Protein AF-A0A6C8WJD5-F1 (afdb_monomer_lite)

Foldseek 3Di:
DDDPDDPPPPPPPCPVVNVVVVVVVVVVVVVVLPDADEDDPDDDDPPVDDDPPDPPCPPVNVCVVCVVVVHHHDDD

pLDDT: mean 70.56, std 15.04, range [40.09, 92.12]

Secondary structure (DSSP, 8-state):
---------------HHHHHHHHHHHHHHHHHHH-EEPPPSS-----SSS-TTS----HHHHHHHHHHTT-EE---

Radius of gyration: 25.71 Å; chains: 1; bounding box: 65×33×61 Å

Structure (mmCIF, N/CA/C/O backbone):
data_AF-A0A6C8WJD5-F1
#
_entry.id   AF-A0A6C8WJD5-F1
#
loop_
_atom_site.group_PDB
_atom_site.id
_atom_site.type_symbol
_atom_site.label_atom_id
_atom_site.label_alt_id
_atom_site.label_comp_id
_atom_site.label_asym_id
_atom_site.label_entity_id
_atom_site.label_seq_id
_atom_site.pdbx_PDB_ins_code
_atom_site.Cartn_x
_atom_site.Cartn_y
_atom_site.Cartn_z
_atom_site.occupancy
_atom_site.B_iso_or_equiv
_atom_site.auth_seq_id
_atom_site.auth_comp_id
_atom_site.auth_asym_id
_atom_site.auth_atom_id
_atom_site.pdbx_PDB_model_num
ATOM 1 N N . MET A 1 1 ? 35.118 -24.219 -45.777 1.00 40.09 1 MET A N 1
ATOM 2 C CA . MET A 1 1 ? 35.279 -23.437 -44.535 1.00 40.09 1 MET A CA 1
ATOM 3 C C . MET A 1 1 ? 33.926 -22.843 -44.196 1.00 40.09 1 MET A C 1
ATOM 5 O O . MET A 1 1 ? 33.500 -21.919 -44.870 1.00 40.09 1 MET A O 1
ATOM 9 N N . ALA A 1 2 ? 33.208 -23.452 -43.254 1.00 46.56 2 ALA A N 1
ATOM 10 C CA . ALA A 1 2 ? 31.922 -22.959 -42.772 1.00 46.56 2 ALA A CA 1
ATOM 11 C C . ALA A 1 2 ? 32.140 -22.421 -41.357 1.00 46.56 2 ALA A C 1
ATOM 13 O O . ALA A 1 2 ? 32.513 -23.178 -40.467 1.00 46.56 2 ALA A O 1
ATOM 14 N N . GLY A 1 3 ? 31.963 -21.115 -41.186 1.00 44.62 3 GLY A N 1
ATOM 15 C CA . GLY A 1 3 ? 32.023 -20.431 -39.900 1.00 44.62 3 GLY A CA 1
ATOM 16 C C . GLY A 1 3 ? 30.815 -19.519 -39.773 1.00 44.62 3 GLY A C 1
ATOM 17 O O . GLY A 1 3 ? 30.949 -18.307 -39.854 1.00 44.62 3 GLY A O 1
ATOM 18 N N . TRP A 1 4 ? 29.630 -20.115 -39.651 1.00 57.97 4 TRP A N 1
ATOM 19 C CA . TRP A 1 4 ? 28.432 -19.420 -39.188 1.00 57.97 4 TRP A CA 1
ATOM 20 C C . TRP A 1 4 ? 28.391 -19.633 -37.677 1.00 57.97 4 TRP A C 1
ATOM 22 O O . TRP A 1 4 ? 27.919 -20.662 -37.204 1.00 57.97 4 TRP A O 1
ATOM 32 N N . GLY A 1 5 ? 29.010 -18.725 -36.931 1.00 54.44 5 GLY A N 1
ATOM 33 C CA . GLY A 1 5 ? 29.125 -18.817 -35.480 1.00 54.44 5 GLY A CA 1
ATOM 34 C C . GLY A 1 5 ? 29.107 -17.420 -34.894 1.00 54.44 5 GLY A C 1
ATOM 35 O O . GLY A 1 5 ? 30.128 -16.742 -34.875 1.00 54.44 5 GLY A O 1
ATOM 36 N N . GLY A 1 6 ? 27.926 -16.987 -34.476 1.00 56.50 6 GLY A N 1
ATOM 37 C CA . GLY A 1 6 ? 27.716 -15.666 -33.908 1.00 56.50 6 GLY A CA 1
ATOM 38 C C . GLY A 1 6 ? 26.244 -15.317 -33.954 1.00 56.50 6 GLY A C 1
ATOM 39 O O . GLY A 1 6 ? 25.823 -14.507 -34.772 1.00 56.50 6 GLY A O 1
ATOM 40 N N . GLU A 1 7 ? 25.458 -15.966 -33.100 1.00 56.62 7 GLU A N 1
ATOM 41 C CA . GLU A 1 7 ? 24.174 -15.426 -32.674 1.00 56.62 7 GLU A CA 1
ATOM 42 C C . GLU A 1 7 ? 24.473 -14.065 -32.038 1.00 56.62 7 GLU A C 1
ATOM 44 O O . GLU A 1 7 ? 24.958 -13.977 -30.911 1.00 56.62 7 GLU A O 1
ATOM 49 N N . PHE A 1 8 ? 24.307 -12.993 -32.813 1.00 51.56 8 PHE A N 1
ATOM 50 C CA . PHE A 1 8 ? 24.349 -11.639 -32.288 1.00 51.56 8 PHE A CA 1
ATOM 51 C C . PHE A 1 8 ? 23.040 -11.469 -31.524 1.00 51.56 8 PHE A C 1
ATOM 53 O O . PHE A 1 8 ? 22.028 -11.043 -32.080 1.00 51.56 8 PHE A O 1
ATOM 60 N N . ILE A 1 9 ? 23.034 -11.897 -30.261 1.00 62.38 9 ILE A N 1
ATOM 61 C CA . ILE A 1 9 ? 21.983 -11.527 -29.323 1.00 62.38 9 ILE A CA 1
ATOM 62 C C . ILE A 1 9 ? 22.158 -10.021 -29.164 1.00 62.38 9 ILE A C 1
ATOM 64 O O . ILE A 1 9 ? 23.029 -9.556 -28.430 1.00 62.38 9 ILE A O 1
ATOM 68 N N . GLY A 1 10 ? 21.430 -9.265 -29.984 1.00 54.88 10 GLY A N 1
ATOM 69 C CA . GLY A 1 10 ? 21.376 -7.820 -29.909 1.00 54.88 10 GLY A CA 1
ATOM 70 C C . GLY A 1 10 ? 20.827 -7.463 -28.542 1.00 54.88 10 GLY A C 1
ATOM 71 O O . GLY A 1 10 ? 19.616 -7.433 -28.344 1.00 54.88 10 GLY A O 1
ATOM 72 N N . LEU A 1 11 ? 21.726 -7.23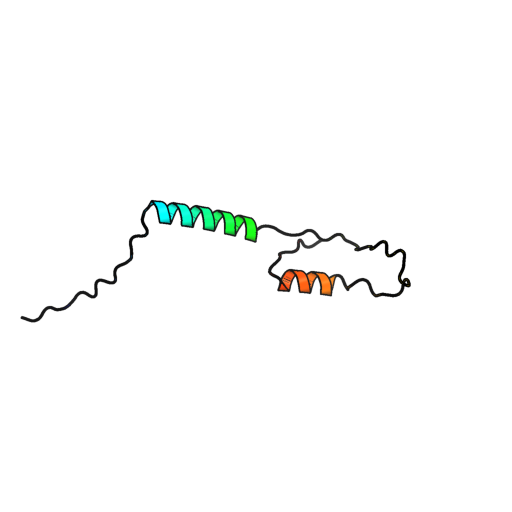8 -27.588 1.00 58.94 11 LEU A N 1
ATOM 73 C CA . LEU A 1 11 ? 21.431 -6.449 -26.414 1.00 58.94 11 LEU A CA 1
ATOM 74 C C . LEU A 1 11 ? 21.097 -5.071 -26.977 1.00 58.94 11 LEU A C 1
ATOM 76 O O . LEU A 1 11 ? 22.000 -4.340 -27.381 1.00 58.94 11 LEU A O 1
ATOM 80 N N . TYR A 1 12 ? 19.806 -4.787 -27.144 1.00 58.41 12 TYR A N 1
ATOM 81 C CA . TYR A 1 12 ? 19.346 -3.451 -27.483 1.00 58.41 12 TYR A CA 1
ATOM 82 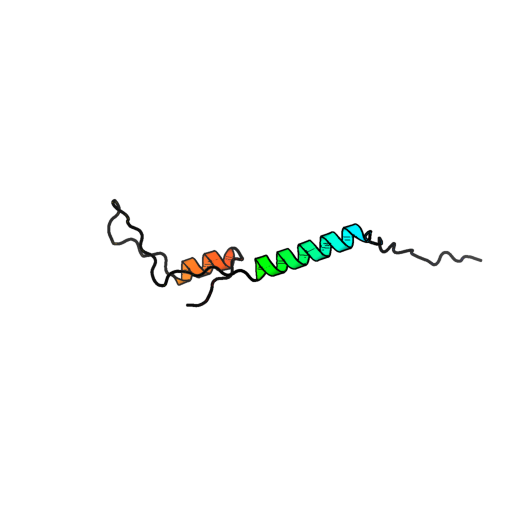C C . TYR A 1 12 ? 19.971 -2.528 -26.436 1.00 58.41 12 TYR A C 1
ATOM 84 O O . TYR A 1 12 ? 19.645 -2.626 -25.253 1.00 58.41 12 TYR A O 1
ATOM 92 N N . LEU A 1 13 ? 20.965 -1.742 -26.860 1.00 59.06 13 LEU A N 1
ATOM 93 C CA . LEU A 1 13 ? 21.509 -0.655 -26.066 1.00 59.06 13 LEU A CA 1
ATOM 94 C C . LEU A 1 13 ? 20.317 0.271 -25.877 1.00 59.06 13 LEU A C 1
ATOM 96 O O . LEU A 1 13 ? 19.885 0.906 -26.834 1.00 59.06 13 LEU A O 1
ATOM 100 N N . ILE A 1 14 ? 19.706 0.219 -24.699 1.00 62.44 14 ILE A N 1
ATOM 101 C CA . ILE A 1 14 ? 18.696 1.190 -24.307 1.00 62.44 14 ILE A CA 1
ATOM 102 C C . ILE A 1 14 ? 19.395 2.543 -24.473 1.00 62.44 14 ILE A C 1
ATOM 104 O O . ILE A 1 14 ? 20.462 2.730 -23.881 1.00 62.44 14 ILE A O 1
ATOM 108 N N . ASP A 1 15 ? 18.879 3.417 -25.342 1.00 70.25 15 ASP A N 1
ATOM 109 C CA . ASP A 1 15 ? 19.488 4.729 -25.586 1.00 70.25 15 ASP A CA 1
ATOM 110 C C . ASP A 1 15 ? 19.687 5.428 -24.224 1.00 70.25 15 ASP A C 1
ATOM 112 O O . ASP A 1 15 ? 18.847 5.279 -23.333 1.00 70.25 15 ASP A O 1
ATOM 116 N N . ASP A 1 16 ? 20.792 6.155 -24.009 1.00 68.38 16 ASP A N 1
ATOM 117 C CA . ASP A 1 16 ? 21.129 6.730 -22.687 1.00 68.38 16 ASP A CA 1
ATOM 118 C C . ASP A 1 16 ? 19.964 7.552 -22.076 1.00 68.38 16 ASP A C 1
ATOM 120 O O . ASP A 1 16 ? 19.760 7.565 -20.859 1.00 68.38 16 ASP A O 1
ATOM 124 N N . ASP A 1 17 ? 19.134 8.163 -22.928 1.00 68.19 17 ASP A N 1
ATOM 125 C CA . ASP A 1 17 ? 17.901 8.866 -22.554 1.00 68.19 17 ASP A CA 1
ATOM 126 C C . ASP A 1 17 ? 16.791 7.935 -22.030 1.00 68.19 17 ASP A C 1
ATOM 128 O O . ASP A 1 17 ? 16.068 8.271 -21.088 1.00 68.19 17 ASP A O 1
ATOM 132 N N . GLU A 1 18 ? 16.631 6.752 -22.623 1.00 70.31 18 GLU A N 1
ATOM 133 C CA . GLU A 1 18 ? 15.686 5.740 -22.152 1.00 70.31 18 GLU A CA 1
ATOM 134 C C . GLU A 1 18 ? 16.140 5.135 -20.819 1.00 70.31 18 GLU A C 1
ATOM 136 O O . GLU A 1 18 ? 15.300 4.913 -19.945 1.00 70.31 18 GLU A O 1
ATOM 141 N N . GLN A 1 19 ? 17.449 4.962 -20.603 1.00 70.38 19 GLN A N 1
ATOM 142 C CA . GLN A 1 19 ? 17.978 4.540 -19.300 1.00 70.38 19 GLN A CA 1
ATOM 143 C C . GLN A 1 19 ? 17.731 5.588 -18.211 1.00 70.38 19 GLN A C 1
ATOM 145 O O . GLN A 1 19 ? 17.328 5.232 -17.105 1.00 70.38 19 GLN A O 1
ATOM 150 N N . CYS A 1 20 ? 17.888 6.878 -18.527 1.00 78.81 20 CYS A N 1
ATOM 151 C CA . CYS A 1 20 ? 17.578 7.966 -17.596 1.00 78.81 20 CYS A CA 1
ATOM 152 C C . CYS A 1 20 ? 16.105 7.922 -17.147 1.00 78.81 20 CYS A C 1
ATOM 154 O O . CYS A 1 20 ? 15.798 7.976 -15.956 1.00 78.81 20 CYS A O 1
ATOM 156 N N . ARG A 1 21 ? 15.185 7.707 -18.096 1.00 82.75 21 ARG A N 1
ATOM 157 C CA . ARG A 1 21 ? 13.746 7.581 -17.812 1.00 82.75 21 ARG A CA 1
ATOM 158 C C . ARG A 1 21 ? 13.404 6.345 -16.984 1.00 82.75 21 ARG A C 1
ATOM 160 O O . ARG A 1 21 ? 12.480 6.406 -16.176 1.00 82.75 21 ARG A O 1
ATOM 167 N N . VAL A 1 22 ? 14.104 5.227 -17.188 1.00 85.44 22 VAL A N 1
ATOM 168 C CA . VAL A 1 22 ? 13.924 4.019 -16.368 1.00 85.44 22 VAL A CA 1
ATOM 169 C C . VAL A 1 22 ? 14.342 4.295 -14.926 1.00 85.44 22 VAL A C 1
ATOM 171 O O . VAL A 1 22 ? 13.545 4.036 -14.029 1.00 85.44 22 VAL A O 1
ATOM 174 N N . CYS A 1 23 ? 15.509 4.907 -14.705 1.00 83.31 23 CYS A N 1
ATOM 175 C CA . CYS A 1 23 ? 15.976 5.264 -13.362 1.00 83.31 23 CYS A CA 1
ATOM 176 C C . CYS A 1 23 ? 14.981 6.173 -12.620 1.00 83.31 23 CYS A C 1
ATOM 178 O O . CYS A 1 23 ? 14.605 5.884 -11.486 1.00 83.31 23 CYS A O 1
ATOM 180 N N . GLU A 1 24 ? 14.486 7.235 -13.266 1.00 86.25 24 GLU A N 1
ATOM 181 C CA . GLU A 1 24 ? 13.493 8.142 -12.664 1.00 86.25 24 GLU A CA 1
ATOM 182 C C . GLU A 1 24 ? 12.185 7.421 -12.291 1.00 86.25 24 GLU A C 1
ATOM 184 O O . GLU A 1 24 ? 11.552 7.714 -11.270 1.00 86.25 24 GLU A O 1
ATOM 189 N N . LEU A 1 25 ? 11.752 6.470 -13.123 1.00 91.31 25 LEU A N 1
ATOM 190 C CA . LEU A 1 25 ? 10.561 5.667 -12.857 1.00 91.31 25 LEU A CA 1
ATOM 191 C C . LEU A 1 25 ? 10.785 4.685 -11.708 1.00 91.31 25 LEU A C 1
ATOM 193 O O . LEU A 1 25 ? 9.891 4.540 -10.877 1.00 91.31 25 LEU A O 1
ATOM 197 N N . GLU A 1 26 ? 11.947 4.042 -11.635 1.00 90.62 26 GLU A N 1
ATOM 198 C CA . GLU A 1 26 ? 12.310 3.139 -10.540 1.00 90.62 26 GLU A CA 1
ATOM 199 C C . GLU A 1 26 ? 12.370 3.876 -9.200 1.00 90.62 26 GLU A C 1
ATOM 201 O O . GLU A 1 26 ? 11.791 3.404 -8.220 1.00 90.62 26 GLU A O 1
ATOM 206 N N . GLU A 1 27 ? 12.969 5.069 -9.158 1.00 91.19 27 GLU A N 1
ATOM 207 C CA . GLU A 1 27 ? 12.981 5.916 -7.959 1.00 91.19 27 GLU A CA 1
ATOM 208 C C . GLU A 1 27 ? 11.561 6.284 -7.514 1.00 91.19 27 GLU A C 1
ATOM 210 O O . GLU A 1 27 ? 11.210 6.176 -6.336 1.00 91.19 27 GLU A O 1
ATOM 215 N N . ARG A 1 28 ? 10.701 6.661 -8.465 1.00 92.12 28 ARG A N 1
ATOM 216 C CA . ARG A 1 28 ? 9.311 7.020 -8.176 1.00 92.12 28 ARG A CA 1
ATOM 217 C C . ARG A 1 28 ? 8.467 5.814 -7.757 1.00 92.12 28 ARG A C 1
ATOM 219 O O . ARG A 1 28 ? 7.582 5.961 -6.913 1.00 92.12 28 ARG A O 1
ATOM 226 N N . ILE A 1 29 ? 8.722 4.630 -8.313 1.00 91.81 29 ILE A N 1
ATOM 227 C CA . ILE A 1 29 ? 8.105 3.376 -7.859 1.00 91.81 29 ILE A CA 1
ATOM 228 C C . ILE A 1 29 ? 8.550 3.082 -6.428 1.00 91.81 29 ILE A C 1
ATOM 230 O O . ILE A 1 29 ? 7.692 2.840 -5.583 1.00 91.81 29 ILE A O 1
ATOM 234 N N . ALA A 1 30 ? 9.845 3.189 -6.124 1.00 89.44 30 ALA A N 1
ATOM 235 C CA . ALA A 1 30 ? 10.367 2.973 -4.779 1.00 89.44 30 ALA A CA 1
ATOM 236 C C . ALA A 1 30 ? 9.746 3.943 -3.757 1.00 89.44 30 ALA A C 1
ATOM 238 O O . ALA A 1 30 ? 9.360 3.525 -2.662 1.00 89.44 30 ALA A O 1
ATOM 239 N N . GLU A 1 31 ? 9.571 5.218 -4.121 1.00 89.88 31 GLU A N 1
ATOM 240 C CA . GLU A 1 31 ? 8.868 6.196 -3.284 1.00 89.88 31 GLU A CA 1
ATOM 241 C C . GLU A 1 31 ? 7.413 5.773 -3.028 1.00 89.88 31 GLU A C 1
ATOM 243 O O . GLU A 1 31 ? 6.954 5.759 -1.884 1.00 89.88 31 GLU A O 1
ATOM 248 N N . LEU A 1 32 ? 6.677 5.394 -4.078 1.00 88.44 32 LEU A N 1
ATOM 249 C CA . LEU A 1 32 ? 5.277 4.980 -3.965 1.00 88.44 32 LEU A CA 1
ATOM 250 C C . LEU A 1 32 ? 5.116 3.689 -3.158 1.00 88.44 32 LEU A C 1
ATOM 252 O O . LEU A 1 32 ? 4.198 3.592 -2.343 1.00 88.44 32 LEU A O 1
ATOM 256 N N . GLU A 1 33 ? 6.016 2.726 -3.335 1.00 88.44 33 GLU A N 1
ATOM 257 C CA . GLU A 1 33 ? 6.037 1.485 -2.569 1.00 88.44 33 GLU A CA 1
ATOM 258 C C . GLU A 1 33 ? 6.399 1.715 -1.102 1.00 88.44 33 GLU A C 1
ATOM 260 O O . GLU A 1 33 ? 5.970 0.944 -0.244 1.00 88.44 33 GLU A O 1
ATOM 265 N N . ALA A 1 34 ? 7.169 2.753 -0.772 1.00 88.44 34 ALA A N 1
ATOM 266 C CA . ALA A 1 34 ? 7.500 3.097 0.609 1.00 88.44 34 ALA A CA 1
ATOM 267 C C . ALA A 1 34 ? 6.349 3.797 1.358 1.00 88.44 34 ALA A C 1
ATOM 269 O O . ALA A 1 34 ? 6.373 3.859 2.588 1.00 88.44 34 ALA A O 1
ATOM 270 N N . ARG A 1 35 ? 5.333 4.319 0.657 1.00 89.38 35 ARG A N 1
ATOM 271 C CA . ARG A 1 35 ? 4.209 5.024 1.293 1.00 89.38 35 ARG A CA 1
ATOM 272 C C . ARG A 1 35 ? 3.304 4.061 2.056 1.00 89.38 35 ARG A C 1
ATOM 274 O O . ARG A 1 35 ? 2.894 3.017 1.556 1.00 89.38 35 ARG A O 1
ATOM 281 N N . GLU A 1 36 ? 2.918 4.475 3.259 1.00 89.38 36 GLU A N 1
ATOM 282 C CA . GLU A 1 36 ? 1.998 3.733 4.119 1.00 89.38 36 GLU A CA 1
ATOM 283 C C . GLU A 1 36 ? 0.788 4.584 4.500 1.00 89.38 36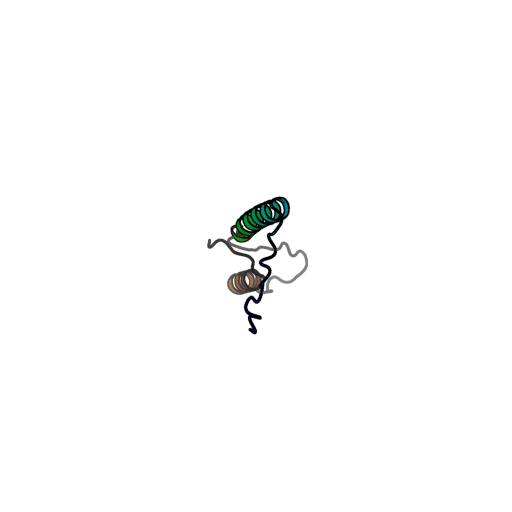 GLU A C 1
ATOM 285 O O . GLU A 1 36 ? 0.891 5.789 4.739 1.00 89.38 36 GLU A O 1
ATOM 290 N N . VAL A 1 37 ? -0.373 3.943 4.613 1.00 83.00 37 VAL A N 1
ATOM 291 C CA . VAL A 1 37 ? -1.590 4.573 5.125 1.00 83.00 37 VAL A CA 1
ATOM 292 C C . VAL A 1 37 ? -1.673 4.353 6.633 1.00 83.00 37 VAL A C 1
ATOM 294 O O . VAL A 1 37 ? -1.550 3.228 7.121 1.00 83.00 37 VAL A O 1
ATOM 297 N N . THR A 1 38 ? -1.906 5.427 7.387 1.00 81.62 38 THR A N 1
ATOM 298 C CA . THR A 1 38 ? -2.174 5.344 8.829 1.00 81.62 38 THR A CA 1
ATOM 299 C C . THR A 1 38 ? -3.674 5.226 9.050 1.00 81.62 38 THR A C 1
ATOM 301 O O . THR A 1 38 ? -4.435 6.091 8.622 1.00 81.62 38 THR A O 1
ATOM 304 N N . LEU A 1 39 ? -4.102 4.153 9.714 1.00 75.00 39 LEU A N 1
ATOM 305 C CA . LEU A 1 39 ? -5.505 3.972 10.069 1.00 75.00 39 LEU A CA 1
ATOM 306 C C . LEU A 1 39 ? -5.773 4.552 11.458 1.00 75.00 39 LEU A C 1
ATOM 308 O O . LEU A 1 39 ? -4.994 4.286 12.377 1.00 75.00 39 LEU A O 1
ATOM 312 N N . PRO A 1 40 ? -6.882 5.285 11.651 1.00 70.19 40 PRO A N 1
ATOM 313 C CA . PRO A 1 40 ? -7.266 5.741 12.974 1.00 70.19 40 PRO A CA 1
ATOM 314 C C . PRO A 1 40 ? -7.495 4.546 13.922 1.00 70.19 40 PRO A C 1
ATOM 316 O O . PRO A 1 40 ? -7.845 3.438 13.491 1.00 70.19 40 PRO A O 1
ATOM 319 N N . PRO A 1 41 ? -7.290 4.739 15.237 1.00 65.69 41 PRO A N 1
ATOM 320 C CA . PRO A 1 41 ? -7.449 3.677 16.224 1.00 65.69 41 PRO A CA 1
ATOM 321 C C . PRO A 1 41 ? -8.875 3.110 16.248 1.00 65.69 41 PRO A C 1
ATOM 323 O O . PRO A 1 41 ? -9.029 1.894 16.383 1.00 65.69 41 PRO A O 1
ATOM 326 N N . THR A 1 42 ? -9.864 3.972 16.012 1.00 62.84 42 THR A N 1
ATOM 327 C CA . THR A 1 42 ? -11.304 3.699 15.971 1.00 62.84 42 THR A CA 1
ATOM 328 C C . THR A 1 42 ? -11.911 4.414 14.769 1.00 62.84 42 THR A C 1
ATOM 330 O O . THR A 1 42 ? -11.675 5.607 14.586 1.00 62.84 42 THR A O 1
ATOM 333 N N . PHE A 1 43 ? -12.686 3.692 13.960 1.00 60.09 43 PHE A N 1
ATOM 334 C CA . PHE A 1 43 ? -13.497 4.273 12.893 1.00 60.09 43 PHE A CA 1
ATOM 335 C C . PHE A 1 43 ? -14.887 4.565 13.457 1.00 60.09 43 PHE A C 1
ATOM 337 O O . PHE A 1 43 ? -15.532 3.654 13.969 1.00 60.09 43 PHE A O 1
ATOM 344 N N . TRP A 1 44 ? -15.336 5.813 13.362 1.00 50.94 44 TRP A N 1
ATOM 345 C CA . TRP A 1 44 ? -16.707 6.208 13.672 1.00 50.94 44 TRP A CA 1
ATOM 346 C C . TRP A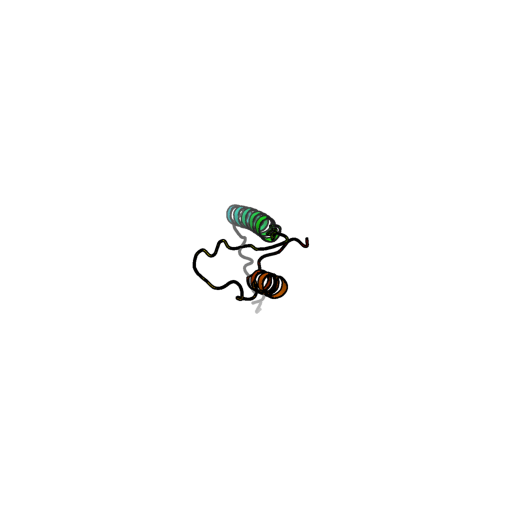 1 44 ? -17.312 6.812 12.409 1.00 50.94 44 TRP A C 1
ATOM 348 O O . TRP A 1 44 ? -16.721 7.718 11.825 1.00 50.94 44 TRP A O 1
ATOM 358 N N . TYR A 1 45 ? -18.458 6.291 11.979 1.00 55.38 45 TYR A N 1
ATOM 359 C CA . TYR A 1 45 ? -19.323 6.991 11.037 1.00 55.38 45 TYR A CA 1
ATOM 360 C C . TYR A 1 45 ? -20.399 7.715 11.842 1.00 55.38 45 TYR A C 1
ATOM 362 O O . TYR A 1 45 ? -21.048 7.098 12.689 1.00 55.38 45 TYR A O 1
ATOM 370 N N . GLU A 1 46 ? -20.616 8.995 11.554 1.00 53.31 46 GLU A N 1
ATOM 371 C CA . GLU A 1 46 ? -21.891 9.647 11.849 1.00 53.31 46 GLU A CA 1
ATOM 372 C C . GLU A 1 46 ? -22.912 9.092 10.846 1.00 53.31 46 GLU A C 1
ATOM 374 O O . GLU A 1 46 ? -23.053 9.579 9.728 1.00 53.31 46 GLU A O 1
ATOM 379 N N . HIS A 1 47 ? -23.543 7.970 11.193 1.00 55.66 47 HIS A N 1
ATOM 380 C CA . HIS A 1 47 ? -24.743 7.515 10.502 1.00 55.66 47 HIS A CA 1
ATOM 381 C C . HIS A 1 47 ? -25.934 8.193 11.175 1.00 55.66 47 HIS A C 1
ATOM 383 O O . HIS A 1 47 ? -26.336 7.763 12.255 1.00 55.66 47 HIS A O 1
ATOM 389 N N . ASP A 1 48 ? -26.501 9.221 10.545 1.00 52.41 48 ASP A N 1
ATOM 390 C CA . ASP A 1 48 ? -27.747 9.830 11.033 1.00 52.41 48 ASP A CA 1
ATOM 391 C C . ASP A 1 48 ? -28.948 8.861 10.943 1.00 52.41 48 ASP A C 1
ATOM 393 O O . ASP A 1 48 ? -29.900 9.002 11.707 1.00 52.41 48 ASP A O 1
ATOM 397 N N . ASP A 1 49 ? -28.886 7.803 10.117 1.00 57.31 49 ASP A N 1
ATOM 398 C CA . ASP A 1 49 ? -30.115 7.092 9.721 1.00 57.31 49 ASP A CA 1
ATOM 399 C C . ASP A 1 49 ? -30.145 5.565 9.927 1.00 57.31 49 ASP A C 1
ATOM 401 O O . ASP A 1 49 ? -31.162 4.944 9.615 1.00 57.31 49 ASP A O 1
ATOM 405 N N . LEU A 1 50 ? -29.093 4.903 10.434 1.00 49.22 50 LEU A N 1
ATOM 406 C CA . LEU A 1 50 ? -29.131 3.439 10.626 1.00 49.22 50 LEU A CA 1
ATOM 407 C C . LEU A 1 50 ? -28.819 2.991 12.057 1.00 49.22 50 LEU A C 1
ATOM 409 O O . LEU A 1 50 ? -27.885 3.459 12.704 1.00 49.22 50 LEU A O 1
ATOM 413 N N . SER A 1 51 ? -29.645 2.048 12.531 1.00 49.38 51 SER A N 1
ATOM 414 C CA . SER A 1 51 ? -29.629 1.469 13.875 1.00 49.38 51 SER A CA 1
ATOM 415 C C . SER A 1 51 ? -28.225 1.049 14.303 1.00 49.38 51 SER A C 1
ATOM 417 O O . SER A 1 51 ? -27.514 0.384 13.551 1.00 49.38 51 SER A O 1
ATOM 419 N N . ARG A 1 52 ? -27.894 1.390 15.549 1.00 52.44 52 ARG A N 1
ATOM 420 C CA . ARG A 1 52 ? -26.594 1.310 16.240 1.00 52.44 52 ARG A CA 1
ATOM 421 C C . ARG A 1 52 ? -25.929 -0.082 16.328 1.00 52.44 52 ARG A C 1
ATOM 423 O O . ARG A 1 52 ? -24.925 -0.208 17.018 1.00 52.44 52 ARG A O 1
ATOM 430 N N . ASP A 1 53 ? -26.429 -1.087 15.611 1.00 47.28 53 ASP A N 1
ATOM 431 C CA . ASP A 1 53 ? -26.033 -2.499 15.713 1.00 47.28 53 ASP A CA 1
ATOM 432 C C . ASP A 1 53 ? -25.421 -3.075 14.417 1.00 47.28 53 ASP A C 1
ATOM 434 O O . ASP A 1 53 ? -25.423 -4.287 14.205 1.00 47.28 53 ASP A O 1
ATOM 438 N N . ILE A 1 54 ? -24.879 -2.239 13.522 1.00 47.16 54 ILE A N 1
ATOM 439 C CA . ILE A 1 54 ? -24.039 -2.739 12.420 1.00 47.16 54 ILE A CA 1
ATOM 440 C C . ILE A 1 54 ? -22.619 -2.907 12.969 1.00 47.16 54 ILE A C 1
ATOM 442 O O . ILE A 1 54 ? -22.031 -1.914 13.408 1.00 47.16 54 ILE A O 1
ATOM 446 N N . PRO A 1 55 ? -22.038 -4.124 12.969 1.00 52.16 55 PRO A N 1
ATOM 447 C CA . PRO A 1 55 ? -20.687 -4.319 13.460 1.00 52.16 55 PRO A CA 1
ATOM 448 C C . PRO A 1 55 ? -19.745 -3.462 12.619 1.00 52.16 55 PRO A C 1
ATOM 450 O O . PRO A 1 55 ? -19.594 -3.687 11.416 1.00 52.16 55 PRO A O 1
ATOM 453 N N . VAL A 1 56 ? -19.133 -2.470 13.274 1.00 58.12 56 VAL A N 1
ATOM 454 C CA . VAL A 1 56 ? -17.956 -1.740 12.798 1.00 58.12 56 VAL A CA 1
ATOM 455 C C . VAL A 1 56 ? -17.074 -2.763 12.097 1.00 58.12 56 VAL A C 1
ATOM 457 O O . VAL A 1 56 ? -16.645 -3.712 12.756 1.00 58.12 56 VAL A O 1
ATOM 460 N N . LEU A 1 57 ? -16.893 -2.637 10.774 1.00 60.09 57 LEU A N 1
ATOM 461 C CA . LEU A 1 57 ? -16.093 -3.578 9.986 1.00 60.09 57 LEU A CA 1
ATOM 462 C C . LEU A 1 57 ?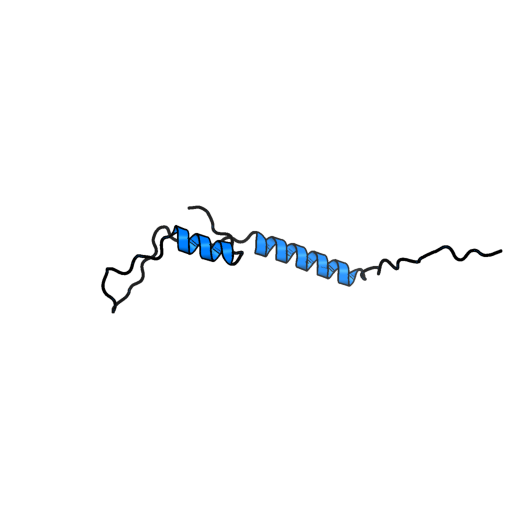 -14.817 -3.861 10.774 1.00 60.09 57 LEU A C 1
ATOM 464 O O . LEU A 1 57 ? -14.043 -2.935 11.026 1.00 60.09 57 LEU A O 1
ATOM 468 N N . ASP A 1 58 ? -14.664 -5.109 11.236 1.00 69.06 58 ASP A N 1
ATOM 469 C CA . ASP A 1 58 ? -13.594 -5.491 12.155 1.00 69.06 58 ASP A CA 1
ATOM 470 C C . ASP A 1 58 ? -12.286 -4.910 11.612 1.00 69.06 58 ASP A C 1
ATOM 472 O O . ASP A 1 58 ? -11.950 -5.095 10.438 1.00 69.06 58 ASP A O 1
ATOM 476 N N . LYS A 1 59 ? -11.552 -4.164 12.445 1.00 70.50 59 LYS A N 1
ATOM 477 C CA . LYS A 1 59 ? -10.299 -3.502 12.059 1.00 70.50 59 LYS A CA 1
ATOM 478 C C . LYS A 1 59 ? -9.347 -4.477 11.357 1.00 70.50 59 LYS A C 1
ATOM 480 O O . LYS A 1 59 ? -8.573 -4.069 10.491 1.00 70.50 59 LYS A O 1
ATOM 485 N N . ARG A 1 60 ? -9.419 -5.774 11.687 1.00 72.88 60 ARG A N 1
ATOM 486 C CA . ARG A 1 60 ? -8.681 -6.854 11.017 1.00 72.88 60 ARG A CA 1
ATOM 487 C C . ARG A 1 60 ? -9.147 -7.084 9.578 1.00 72.88 60 ARG A C 1
ATOM 489 O O . ARG A 1 60 ? -8.296 -7.248 8.709 1.00 72.88 60 ARG A O 1
ATOM 496 N N . LEU A 1 61 ? -10.453 -7.067 9.309 1.00 75.69 61 LEU A N 1
ATOM 497 C CA . LEU A 1 61 ? -11.023 -7.183 7.962 1.00 75.69 61 LEU A CA 1
ATOM 498 C C . LEU A 1 61 ? -10.677 -5.967 7.100 1.00 75.69 61 LEU A C 1
ATOM 500 O O . LEU A 1 61 ? -10.245 -6.143 5.963 1.00 75.69 61 LEU A O 1
ATOM 504 N N . VAL A 1 62 ? -10.764 -4.755 7.657 1.00 77.62 62 VAL A N 1
ATOM 505 C CA . VAL A 1 62 ? -10.374 -3.517 6.957 1.00 77.62 62 VAL A CA 1
ATOM 506 C C . VAL A 1 62 ? -8.887 -3.548 6.599 1.00 77.62 62 VAL A C 1
ATOM 508 O O . VAL A 1 62 ? -8.521 -3.380 5.438 1.00 77.62 62 VAL A O 1
ATOM 511 N N . LYS A 1 63 ? -8.013 -3.870 7.563 1.00 80.62 63 LYS A N 1
ATOM 512 C CA . LYS A 1 63 ? -6.572 -4.037 7.307 1.00 80.62 63 LYS A CA 1
ATOM 513 C C . LYS A 1 63 ? -6.289 -5.126 6.269 1.00 80.62 63 LYS A C 1
ATOM 515 O O . LYS A 1 63 ? -5.412 -4.944 5.429 1.00 80.62 63 LYS A O 1
ATOM 520 N N . LYS A 1 64 ? -7.016 -6.248 6.310 1.00 82.12 64 LYS A N 1
ATOM 521 C CA . LYS A 1 64 ? -6.864 -7.349 5.348 1.00 82.12 64 LYS A CA 1
ATOM 522 C C . LYS A 1 64 ? -7.239 -6.913 3.932 1.00 82.12 64 LYS A C 1
ATOM 524 O O . LYS A 1 64 ? -6.493 -7.221 3.012 1.00 82.12 64 LYS A O 1
ATOM 529 N N . ALA A 1 65 ? -8.344 -6.187 3.764 1.00 81.06 65 ALA A N 1
ATOM 530 C CA . ALA A 1 65 ? -8.767 -5.666 2.466 1.00 81.06 65 ALA A CA 1
ATOM 531 C C . ALA A 1 65 ? -7.753 -4.662 1.896 1.00 81.06 65 ALA A C 1
ATOM 533 O O . ALA A 1 65 ? -7.380 -4.764 0.732 1.00 81.06 65 ALA A O 1
ATOM 534 N N . ILE A 1 66 ? -7.237 -3.755 2.733 1.00 84.38 66 ILE A N 1
ATOM 535 C CA . ILE A 1 66 ? -6.235 -2.763 2.318 1.00 84.38 66 ILE A CA 1
ATOM 536 C C . ILE A 1 66 ? -4.922 -3.447 1.905 1.00 84.38 66 ILE A C 1
ATOM 538 O O . ILE A 1 66 ? -4.384 -3.155 0.839 1.00 84.38 66 ILE A O 1
ATOM 542 N N . ARG A 1 67 ? -4.448 -4.427 2.688 1.00 86.25 67 ARG A N 1
ATOM 543 C CA . ARG A 1 67 ? -3.260 -5.226 2.339 1.00 86.25 67 ARG A CA 1
ATOM 544 C C . ARG A 1 67 ? -3.470 -6.054 1.065 1.00 86.25 67 ARG A C 1
ATOM 546 O O . ARG A 1 67 ? -2.554 -6.157 0.260 1.00 86.25 67 ARG A O 1
ATOM 553 N N . ALA A 1 68 ? -4.663 -6.617 0.860 1.00 86.06 68 ALA A N 1
ATOM 554 C CA . ALA A 1 68 ? -5.000 -7.361 -0.357 1.00 86.06 68 ALA A CA 1
ATOM 555 C C . ALA A 1 68 ? -5.019 -6.471 -1.613 1.00 86.06 68 ALA A C 1
ATOM 557 O O . ALA A 1 68 ? -4.736 -6.959 -2.702 1.00 86.06 68 ALA A O 1
ATOM 558 N N . ALA A 1 69 ? -5.293 -5.173 -1.458 1.00 85.12 69 ALA A N 1
ATOM 559 C CA . ALA A 1 69 ? -5.188 -4.175 -2.521 1.00 85.12 69 ALA A CA 1
ATOM 560 C C . ALA A 1 69 ? -3.741 -3.698 -2.782 1.00 85.12 69 ALA A C 1
ATOM 562 O O . ALA A 1 69 ? -3.538 -2.785 -3.576 1.00 85.12 69 ALA A O 1
ATOM 563 N N . GLY A 1 70 ? -2.739 -4.275 -2.106 1.00 85.00 70 GLY A N 1
ATOM 564 C CA . GLY A 1 70 ? -1.330 -3.894 -2.252 1.00 85.00 70 GLY A CA 1
ATOM 565 C C . GLY A 1 70 ? -0.934 -2.626 -1.491 1.00 85.00 70 GLY A C 1
ATOM 566 O O . GLY A 1 70 ? 0.179 -2.138 -1.653 1.00 85.00 70 GLY A O 1
ATOM 567 N N . ILE A 1 71 ? -1.815 -2.089 -0.643 1.00 88.31 71 ILE A N 1
ATOM 568 C CA . ILE A 1 71 ? -1.552 -0.864 0.115 1.00 88.31 71 ILE A CA 1
ATOM 569 C C . ILE A 1 71 ? -0.934 -1.226 1.469 1.00 88.31 71 ILE A C 1
ATOM 571 O O . ILE A 1 71 ? -1.500 -1.998 2.253 1.00 88.31 71 ILE A O 1
ATOM 575 N N . LYS A 1 72 ? 0.227 -0.637 1.774 1.00 87.50 72 LYS A N 1
ATOM 576 C CA . LYS A 1 72 ? 0.884 -0.793 3.077 1.00 87.50 72 LYS A CA 1
ATOM 577 C C . LYS A 1 72 ? 0.142 0.009 4.146 1.00 87.50 72 LYS A C 1
ATOM 579 O O . LYS A 1 72 ? -0.286 1.141 3.923 1.00 87.50 72 LYS A O 1
ATOM 584 N N . VAL A 1 73 ? -0.019 -0.592 5.323 1.00 84.75 73 VAL A N 1
ATOM 585 C CA . VAL A 1 73 ? -0.718 0.009 6.466 1.00 84.75 73 VAL A CA 1
ATOM 586 C C . VAL A 1 73 ? 0.236 0.079 7.639 1.00 84.75 73 VAL A C 1
ATOM 588 O O . VAL A 1 73 ? 0.715 -0.968 8.081 1.00 84.75 73 VAL A O 1
ATOM 591 N N . LYS A 1 74 ? 0.425 1.284 8.179 1.00 83.12 74 LYS A N 1
ATOM 592 C CA . LYS A 1 74 ? 1.251 1.510 9.363 1.00 83.12 74 LYS A CA 1
ATOM 593 C C . LYS A 1 74 ? 0.657 0.766 10.558 1.00 83.12 74 LYS A C 1
ATOM 595 O O . LYS A 1 74 ? -0.537 0.898 10.852 1.00 83.12 74 LYS A O 1
ATOM 600 N N . GLU A 1 75 ? 1.467 -0.029 11.249 1.00 71.94 75 GLU A N 1
ATOM 601 C CA . GLU A 1 75 ? 1.021 -0.683 12.480 1.00 71.94 75 GLU A CA 1
ATOM 602 C C . GLU A 1 75 ? 0.930 0.367 13.599 1.00 71.94 75 GLU A C 1
ATOM 604 O O . GLU A 1 75 ? 1.876 1.110 13.851 1.00 71.94 75 GLU A O 1
ATOM 609 N N . SER A 1 76 ? -0.270 0.502 14.176 1.00 62.25 76 SER A N 1
ATOM 610 C CA . SER A 1 76 ? -0.585 1.394 15.304 1.00 62.25 76 SER A CA 1
ATOM 611 C C . SER A 1 76 ? -0.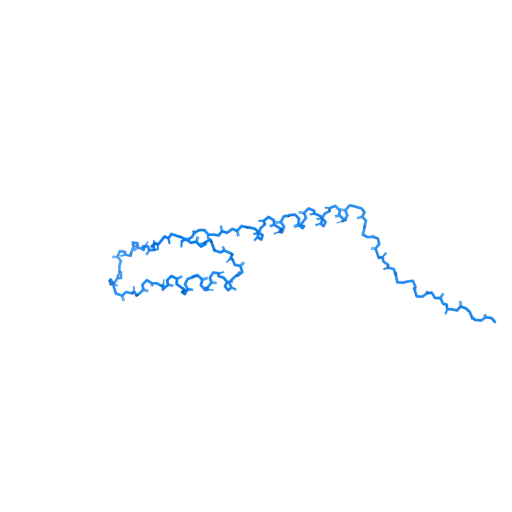662 0.605 16.593 1.00 62.25 76 SER A C 1
ATOM 613 O O . SER A 1 76 ? -1.173 -0.539 16.509 1.00 62.25 76 SER A O 1
#

Organism: NCBI:txid913076

Sequence (76 aa):
MAGWGGEFIGLYLIDDDEQCRVCELEERIAELEAREVTLPPTFWYEHDDLSRDIPVLDKRLVKKAIRAAGIKVKES